Protein AF-A0A1C4R0E2-F1 (afdb_monomer)

Mean predicted aligned error: 18.04 Å

Solvent-accessible surface area (backbone atoms only — not comparable to full-atom values): 10377 Å² total; per-residue (Å²): 140,80,88,78,82,82,71,59,81,82,71,64,72,87,74,75,72,98,58,86,78,71,73,88,44,90,58,76,47,76,64,38,58,72,72,50,80,58,68,70,65,54,58,73,70,59,74,83,76,74,81,91,58,88,64,91,70,65,40,70,51,87,94,49,92,41,61,84,82,60,71,86,62,40,65,14,66,43,40,50,71,40,79,46,67,86,78,85,57,62,45,94,80,36,62,40,70,77,48,66,58,67,98,72,45,49,77,68,48,72,68,37,51,42,57,72,58,97,86,58,66,71,75,55,67,44,60,74,79,67,91,81,68,79,75,86,69,84,73,81,79,82,78,81,79,81,90,81,134

pLDDT: mean 75.13, std 15.99, range [37.34, 93.81]

Radius of gyration: 31.83 Å; Cα contacts (8 Å, |Δi|>4): 106; chains: 1; bounding box: 114×49×66 Å

Sequence (149 aa):
MDPSGTGDPLDEGYAPPDRPWVVEGLGTTANERHTGESLETRLTREVPEPDGSLGDGVGDLVDGDGEPWDDEVGVARAGRLTQQADGTVPATLTASDVGIDGAAASAEEAAMHVIPEPGDDDALLEPSPVPGTPGSDPATGGTTAPPSP

Secondary structure (DSSP, 8-state):
---S----TTTS-----SS-SSTTSTT-SHHHHHH---HHHHHTTPPPPP------SSS-STTS--SPP-TTS--EEP--EE----SSS-GGG--EE----GGG--TTGGG-EEPPPTTS-GGGGSPPPPTT-----------PPPP--

Foldseek 3Di:
DDPPDDDDPVVPDDDPDPDDPCCVPFPNDPVSVVVDDDPVVVVVPDDDDPPPDPPPPAQPDDVDPGHDDDLQDFQEFFADWDQDDPPPDPSVPDTDGPDHPAPPHDPVSRPHGDRDDVPDDCVRRDYDDNPPDDDPDPPDPDDDDDDDD

Structure (mmCIF, N/CA/C/O backbone):
data_AF-A0A1C4R0E2-F1
#
_entry.id   AF-A0A1C4R0E2-F1
#
loop_
_atom_site.group_PDB
_atom_site.id
_atom_site.type_symbol
_atom_site.label_atom_id
_atom_site.label_alt_id
_atom_site.label_comp_id
_atom_site.label_asym_id
_atom_site.label_entity_id
_atom_site.label_seq_id
_atom_site.pdbx_PDB_ins_code
_atom_site.Cartn_x
_atom_site.Cartn_y
_atom_site.Cartn_z
_atom_site.occupancy
_atom_site.B_iso_or_equiv
_atom_site.auth_seq_id
_atom_site.auth_comp_id
_atom_site.auth_asym_id
_atom_site.auth_atom_id
_atom_site.pdbx_PDB_model_num
ATOM 1 N N . MET A 1 1 ? -49.003 -36.579 -1.463 1.00 49.03 1 MET A N 1
ATOM 2 C CA . MET A 1 1 ? -48.615 -35.400 -0.668 1.00 49.03 1 MET A CA 1
ATOM 3 C C . MET A 1 1 ? -47.318 -35.780 0.009 1.00 49.03 1 MET A C 1
ATOM 5 O O . MET A 1 1 ? -47.353 -36.570 0.943 1.00 49.03 1 MET A O 1
ATOM 9 N N . ASP A 1 2 ? -46.205 -35.367 -0.584 1.00 45.22 2 ASP A N 1
ATOM 10 C CA . ASP A 1 2 ? -44.849 -35.656 -0.115 1.00 45.22 2 ASP A CA 1
ATOM 11 C C . ASP A 1 2 ? -44.399 -34.503 0.804 1.00 45.22 2 ASP A C 1
ATOM 13 O O . ASP A 1 2 ? -44.551 -33.350 0.396 1.00 45.22 2 ASP A O 1
ATOM 17 N N . PRO A 1 3 ? -43.936 -34.758 2.042 1.00 56.59 3 PRO A N 1
ATOM 18 C CA . PRO A 1 3 ? -43.464 -33.715 2.952 1.00 56.59 3 PRO A CA 1
ATOM 19 C C . PRO A 1 3 ? -42.030 -33.229 2.662 1.00 56.59 3 PRO A C 1
ATOM 21 O O . PRO A 1 3 ? -41.527 -32.392 3.412 1.00 56.59 3 PRO A O 1
ATOM 24 N N . SER A 1 4 ? -41.342 -33.738 1.630 1.00 60.62 4 SER A N 1
ATOM 25 C CA . SER A 1 4 ? -39.952 -33.365 1.338 1.00 60.62 4 SER A CA 1
ATOM 26 C C . SER A 1 4 ? -39.817 -31.987 0.662 1.00 60.62 4 SER A C 1
ATOM 28 O O . SER A 1 4 ? -39.728 -31.876 -0.558 1.00 60.62 4 SER A O 1
ATOM 30 N N . GLY A 1 5 ? -39.796 -30.944 1.496 1.00 55.25 5 GLY A N 1
ATOM 31 C CA . GLY A 1 5 ? -39.004 -29.711 1.360 1.00 55.25 5 GLY A CA 1
ATOM 32 C C . GLY A 1 5 ? -38.627 -29.241 -0.047 1.00 55.25 5 GLY A C 1
ATOM 33 O O . GLY A 1 5 ? -37.515 -29.477 -0.509 1.00 55.25 5 GLY A O 1
ATOM 34 N N . THR A 1 6 ? -39.523 -28.504 -0.700 1.00 52.25 6 THR A N 1
ATOM 35 C CA . THR A 1 6 ? -39.194 -27.665 -1.866 1.00 52.25 6 THR A CA 1
ATOM 36 C C . THR A 1 6 ? -39.806 -26.272 -1.679 1.00 52.25 6 THR A C 1
ATOM 38 O O . THR A 1 6 ? -40.630 -25.834 -2.477 1.00 52.25 6 THR A O 1
ATOM 41 N N . GLY A 1 7 ? -39.480 -25.620 -0.560 1.00 61.78 7 GLY A N 1
ATOM 42 C CA . GLY A 1 7 ? -39.677 -24.175 -0.405 1.00 61.78 7 GLY A CA 1
ATOM 43 C C . GLY A 1 7 ? -38.538 -23.423 -1.093 1.00 61.78 7 GLY A C 1
ATOM 44 O O . GLY A 1 7 ? -37.439 -23.968 -1.222 1.00 61.78 7 GLY A O 1
ATOM 45 N N . ASP A 1 8 ? -38.803 -22.211 -1.577 1.00 64.12 8 ASP A N 1
ATOM 46 C CA . ASP A 1 8 ? -37.746 -21.297 -2.017 1.00 64.12 8 ASP A CA 1
ATOM 47 C C . ASP A 1 8 ? -36.816 -21.043 -0.812 1.00 64.12 8 ASP A C 1
ATOM 49 O O . ASP A 1 8 ? -37.328 -20.757 0.267 1.00 64.12 8 ASP A O 1
ATOM 53 N N . PRO A 1 9 ? -35.476 -21.116 -0.923 1.00 61.12 9 PRO A N 1
ATOM 54 C CA . PRO A 1 9 ? -34.585 -20.721 0.175 1.00 61.12 9 PRO A CA 1
ATOM 55 C C . PRO A 1 9 ? -34.799 -19.268 0.650 1.00 61.12 9 PRO A C 1
ATOM 57 O O . PRO A 1 9 ? -34.313 -18.896 1.716 1.00 61.12 9 PRO A O 1
ATOM 60 N N . LEU A 1 10 ? -35.510 -18.436 -0.123 1.00 63.59 10 LEU A N 1
ATOM 61 C CA . LEU A 1 10 ? -35.966 -17.102 0.276 1.00 63.59 10 LEU A CA 1
ATOM 62 C C . LEU A 1 10 ? -37.247 -17.113 1.137 1.00 63.59 10 LEU A C 1
ATOM 64 O O . LEU A 1 10 ? -37.546 -16.099 1.771 1.00 63.59 10 LEU A O 1
ATOM 68 N N . ASP A 1 11 ? -37.986 -18.227 1.181 1.00 66.25 11 ASP A N 1
ATOM 69 C CA . ASP A 1 11 ? -39.147 -18.428 2.062 1.00 66.25 11 ASP A CA 1
ATOM 70 C C . ASP A 1 11 ? -38.719 -18.756 3.508 1.00 66.25 11 ASP A C 1
ATOM 72 O O . ASP A 1 11 ? -39.482 -18.521 4.452 1.00 66.25 11 ASP A O 1
ATOM 76 N N . GLU A 1 12 ? -37.489 -19.246 3.722 1.00 72.19 12 GLU A N 1
ATOM 77 C CA . GLU A 1 12 ? -36.895 -19.377 5.056 1.00 72.19 12 GLU A CA 1
ATOM 78 C C . GLU A 1 12 ? -36.465 -18.000 5.593 1.00 72.19 12 GLU A C 1
ATOM 80 O O . GLU A 1 12 ? -35.328 -17.545 5.459 1.00 72.19 12 GLU A O 1
ATOM 85 N N . GLY A 1 13 ? -37.399 -17.314 6.252 1.00 74.44 13 GLY A N 1
ATOM 86 C CA . GLY A 1 13 ? -37.093 -16.096 6.995 1.00 74.44 13 GLY A CA 1
ATOM 87 C C . GLY A 1 13 ? -36.084 -16.361 8.119 1.00 74.44 13 GLY A C 1
ATOM 88 O O . GLY A 1 13 ? -36.298 -17.220 8.975 1.00 74.44 13 GLY A O 1
ATOM 89 N N . TYR A 1 14 ? -34.999 -15.584 8.161 1.00 78.25 14 TYR A N 1
ATOM 90 C CA . TYR A 1 14 ? -34.094 -15.574 9.309 1.00 78.25 14 TYR A CA 1
ATOM 91 C C . TYR A 1 14 ? -34.841 -15.049 10.541 1.00 78.25 14 TYR A C 1
ATOM 93 O O . TYR A 1 14 ? -35.216 -13.877 10.593 1.00 78.25 14 TYR A O 1
ATOM 101 N N . ALA A 1 15 ? -35.051 -15.911 11.535 1.00 81.31 15 ALA A N 1
ATOM 102 C CA . ALA A 1 15 ? -35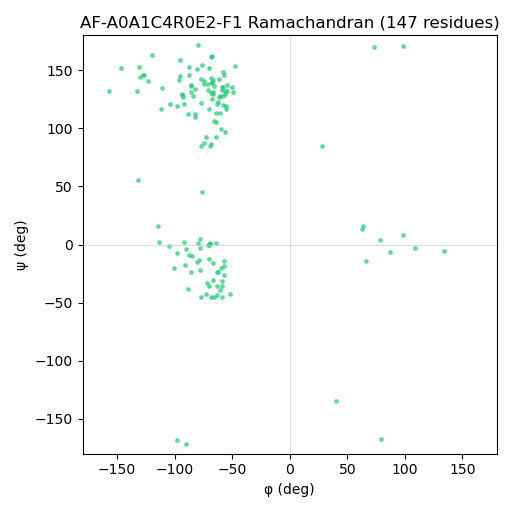.538 -15.518 12.849 1.00 81.31 15 ALA A CA 1
ATOM 103 C C . ALA A 1 15 ? -34.331 -15.156 13.729 1.00 81.31 15 ALA A C 1
ATOM 105 O O . ALA A 1 15 ? -33.537 -16.043 14.061 1.00 81.31 15 ALA A O 1
ATOM 106 N N . PRO A 1 16 ? -34.155 -13.877 14.111 1.00 80.25 16 PRO A N 1
ATOM 107 C CA . PRO A 1 16 ? -33.129 -13.513 15.068 1.00 80.25 16 PRO A CA 1
ATOM 108 C C . PRO A 1 16 ? -33.341 -14.278 16.381 1.00 80.25 16 PRO A C 1
ATOM 110 O O . PRO A 1 16 ? -34.478 -14.567 16.752 1.00 80.25 16 PRO A O 1
ATOM 113 N N . PRO A 1 17 ? -32.265 -14.592 17.106 1.00 81.44 17 PRO A N 1
ATOM 114 C CA . PRO A 1 17 ? -32.367 -15.280 18.383 1.00 81.44 17 PRO A CA 1
ATOM 115 C C . PRO A 1 17 ? -33.228 -14.481 19.374 1.00 81.44 17 PRO A C 1
ATOM 117 O O . PRO A 1 17 ? -33.009 -13.287 19.564 1.00 81.44 17 PRO A O 1
ATOM 120 N N . ASP A 1 18 ? -34.134 -15.167 20.083 1.00 86.44 18 ASP A N 1
ATOM 121 C CA . ASP A 1 18 ? -35.030 -14.592 21.114 1.00 86.44 18 ASP A CA 1
ATOM 122 C C . ASP A 1 18 ? -34.294 -14.016 22.340 1.00 86.44 18 ASP A C 1
ATOM 124 O O . ASP A 1 18 ? -34.903 -13.549 23.304 1.00 86.44 18 ASP A O 1
ATOM 128 N N . ARG A 1 19 ? -32.962 -14.069 22.332 1.00 81.81 19 ARG A N 1
ATOM 129 C CA . ARG A 1 19 ? -32.095 -13.530 23.370 1.00 81.81 19 ARG A CA 1
ATOM 130 C C . ARG A 1 19 ? -31.005 -12.672 22.742 1.00 81.81 19 ARG A C 1
ATOM 132 O O . ARG A 1 19 ? -30.493 -13.025 21.678 1.00 81.81 19 ARG A O 1
ATOM 139 N N . PRO A 1 20 ? -30.607 -11.582 23.406 1.00 76.19 20 PRO A N 1
ATOM 140 C CA . PRO A 1 20 ? -29.543 -10.735 22.905 1.00 76.19 20 PRO A CA 1
ATOM 141 C C . PRO A 1 20 ? -28.196 -11.473 22.915 1.00 76.19 20 PRO A C 1
ATOM 143 O O . PRO A 1 20 ? -27.888 -12.232 23.834 1.00 76.19 20 PRO A O 1
ATOM 146 N N . TRP A 1 21 ? -27.393 -11.245 21.878 1.00 71.00 21 TRP A N 1
ATOM 147 C CA . TRP A 1 21 ? -26.050 -11.810 21.741 1.00 71.00 21 TRP A CA 1
ATOM 148 C C . TRP A 1 21 ? -25.009 -10.809 22.236 1.00 71.00 21 TRP A C 1
ATOM 150 O O . TRP A 1 21 ? -25.141 -9.610 22.005 1.00 71.00 21 TRP A O 1
ATOM 160 N N . VAL A 1 22 ? -23.972 -11.306 22.915 1.00 73.19 22 VAL A N 1
ATOM 161 C CA . VAL A 1 22 ? -22.797 -10.521 23.352 1.00 73.19 22 VAL A CA 1
ATOM 162 C C . VAL A 1 22 ? -23.119 -9.387 24.347 1.00 73.19 22 VAL A C 1
ATOM 164 O O . VAL A 1 22 ? -22.261 -8.571 24.660 1.00 73.19 22 VAL A O 1
ATOM 167 N N . VAL A 1 23 ? -24.320 -9.355 24.938 1.00 77.31 23 VAL A N 1
ATOM 168 C CA . VAL A 1 23 ? -24.665 -8.358 25.977 1.00 77.31 23 VAL A CA 1
ATOM 169 C C . VAL A 1 23 ? -23.813 -8.458 27.237 1.00 77.31 23 VAL A C 1
ATOM 171 O O . VAL A 1 23 ? -23.665 -7.468 27.941 1.00 77.31 23 VAL A O 1
ATOM 174 N N . GLU A 1 24 ? -23.239 -9.628 27.508 1.00 77.00 24 GLU A N 1
ATOM 175 C CA . GLU A 1 24 ? -22.339 -9.850 28.646 1.00 77.00 24 GLU A CA 1
ATOM 176 C C . GLU A 1 24 ? -20.859 -9.619 28.286 1.00 77.00 24 GLU A C 1
ATOM 178 O O . GLU A 1 24 ? -19.976 -9.818 29.116 1.00 77.00 24 GLU A O 1
ATOM 183 N N . GLY A 1 25 ? -20.568 -9.207 27.047 1.00 80.00 25 GLY A N 1
ATOM 184 C CA . GLY A 1 25 ? -19.219 -8.852 26.617 1.00 80.00 25 GLY A CA 1
ATOM 185 C C . GLY A 1 25 ? -18.781 -7.474 27.125 1.00 80.00 25 GLY A C 1
ATOM 186 O O . GLY A 1 25 ? -19.601 -6.582 27.352 1.00 80.00 25 GLY A O 1
ATOM 187 N N . LEU A 1 26 ? -17.466 -7.286 27.255 1.00 85.25 26 LEU A N 1
ATOM 188 C CA . LEU A 1 26 ? -16.869 -5.980 27.540 1.00 85.25 26 LEU A CA 1
ATOM 189 C C . LEU A 1 26 ? -17.037 -5.029 26.345 1.00 85.25 26 LEU A C 1
ATOM 191 O O . LEU A 1 26 ? -16.931 -5.443 25.190 1.00 85.25 26 LEU A O 1
ATOM 195 N N . GLY A 1 27 ? -17.267 -3.746 26.625 1.00 86.31 27 GLY A N 1
ATOM 196 C CA . GLY A 1 27 ? -17.437 -2.695 25.618 1.00 86.31 27 GLY A CA 1
ATOM 197 C C . GLY A 1 27 ? -18.897 -2.343 25.321 1.00 86.31 27 GLY A C 1
ATOM 198 O O . GLY A 1 27 ? -19.164 -1.571 24.398 1.00 86.31 27 GLY A O 1
ATOM 199 N N . THR A 1 28 ? -19.845 -2.874 26.095 1.00 89.19 28 THR A N 1
ATOM 200 C CA . THR A 1 28 ? -21.281 -2.612 25.918 1.00 89.19 28 THR A CA 1
ATOM 201 C C . THR A 1 28 ? -21.726 -1.345 26.652 1.00 89.19 28 THR A C 1
ATOM 203 O O . THR A 1 28 ? -22.684 -0.689 26.233 1.00 89.19 28 THR A O 1
ATOM 206 N N . THR A 1 29 ? -21.001 -0.923 27.696 1.00 89.75 29 THR A N 1
ATOM 207 C CA . THR A 1 29 ? -21.293 0.313 28.440 1.00 89.75 29 THR A CA 1
ATOM 208 C C . THR A 1 29 ? -20.473 1.515 27.950 1.00 89.75 29 THR A C 1
ATOM 210 O O . THR A 1 29 ? -19.422 1.391 27.319 1.00 89.75 29 THR A O 1
ATOM 213 N N . ALA A 1 30 ? -20.947 2.738 28.228 1.00 92.56 30 ALA A N 1
ATOM 214 C CA . ALA A 1 30 ? -20.217 3.962 27.868 1.00 92.56 30 ALA A CA 1
ATOM 215 C C . ALA A 1 30 ? -18.860 4.076 28.588 1.00 92.56 30 ALA A C 1
ATOM 217 O O . ALA A 1 30 ? -17.892 4.546 27.994 1.00 92.56 30 ALA A O 1
ATOM 218 N N . ASN A 1 31 ? -18.787 3.619 29.842 1.00 92.81 31 ASN A N 1
ATOM 219 C CA . ASN A 1 31 ? -17.554 3.632 30.622 1.00 92.81 31 ASN A CA 1
ATOM 220 C C . ASN A 1 31 ? -16.525 2.642 30.060 1.00 92.81 31 ASN A C 1
ATOM 222 O O . ASN A 1 31 ? -15.378 3.017 29.855 1.00 92.81 31 ASN A O 1
ATOM 226 N N . GLU A 1 32 ? -16.939 1.417 29.729 1.00 91.50 32 GLU A N 1
ATOM 227 C CA . GLU A 1 32 ? -16.053 0.422 29.107 1.00 91.50 32 GLU A CA 1
ATOM 228 C C . GLU A 1 32 ? -15.506 0.886 27.761 1.00 91.50 32 GLU A C 1
ATOM 230 O O . GLU A 1 32 ? -14.336 0.672 27.482 1.00 91.50 32 GLU A O 1
ATOM 235 N N . ARG A 1 33 ? -16.309 1.566 26.932 1.00 88.94 33 ARG A N 1
ATOM 236 C CA . ARG A 1 33 ? -15.805 2.137 25.672 1.00 88.94 33 ARG A CA 1
ATOM 237 C C . ARG A 1 33 ? -14.796 3.263 25.889 1.00 88.94 33 ARG A C 1
ATOM 239 O O . ARG A 1 33 ? -13.928 3.457 25.047 1.00 88.94 33 ARG A O 1
ATOM 246 N N . HIS A 1 34 ? -14.920 4.010 26.986 1.00 93.50 34 HIS A N 1
ATOM 247 C CA . HIS A 1 34 ? -13.982 5.076 27.324 1.00 93.50 34 HIS A CA 1
ATOM 248 C C . HIS A 1 34 ? -12.673 4.533 27.908 1.00 93.50 34 HIS A C 1
ATOM 250 O O . HIS A 1 34 ? -11.600 4.977 27.513 1.00 93.50 34 HIS A O 1
ATOM 256 N N . THR A 1 35 ? -12.760 3.575 28.833 1.00 93.62 35 THR A N 1
ATOM 257 C CA . THR A 1 35 ? -11.591 2.917 29.434 1.00 93.62 35 THR A CA 1
ATOM 258 C C . THR A 1 35 ? -10.902 1.972 28.449 1.00 93.62 35 THR A C 1
ATOM 260 O O . THR A 1 35 ? -9.681 1.841 28.479 1.00 93.62 35 THR A O 1
ATOM 263 N N . GLY A 1 36 ? -11.672 1.346 27.561 1.00 90.88 36 GLY A N 1
ATOM 264 C CA . GLY A 1 36 ? -11.215 0.264 26.704 1.00 90.88 36 GLY A CA 1
ATOM 265 C C . GLY A 1 36 ? -11.011 -1.044 27.472 1.00 90.88 36 GLY A C 1
ATOM 266 O O . GLY A 1 36 ? -11.042 -1.103 28.701 1.00 90.88 36 GLY A O 1
ATOM 267 N N . GLU A 1 37 ? -10.796 -2.112 26.715 1.00 91.00 37 GLU A N 1
ATOM 268 C CA . GLU A 1 37 ? -10.367 -3.409 27.232 1.00 91.00 37 GLU A CA 1
ATOM 269 C C . GLU A 1 37 ? -8.839 -3.526 27.131 1.00 91.00 37 GLU A C 1
ATOM 271 O O . GLU A 1 37 ? -8.238 -3.029 26.174 1.00 91.00 37 GLU A O 1
ATOM 276 N N . SER A 1 38 ? -8.200 -4.199 28.094 1.00 92.12 38 SER A N 1
ATOM 277 C CA . SER A 1 38 ? -6.761 -4.469 28.024 1.00 92.12 38 SER A CA 1
ATOM 278 C C . SER A 1 38 ? -6.421 -5.491 26.934 1.00 92.12 38 SER A C 1
ATOM 280 O O . SER A 1 38 ? -7.215 -6.379 26.617 1.00 92.12 38 SER A O 1
ATOM 282 N N . LEU A 1 39 ? -5.203 -5.399 26.393 1.00 91.62 39 LEU A N 1
ATOM 283 C CA . LEU A 1 39 ? -4.705 -6.350 25.398 1.00 91.62 39 LEU A CA 1
ATOM 284 C C . LEU A 1 39 ? -4.705 -7.794 25.935 1.00 91.62 39 LEU A C 1
ATOM 286 O O . LEU A 1 39 ? -5.224 -8.676 25.261 1.00 91.62 39 LEU A O 1
ATOM 290 N N . GLU A 1 40 ? -4.241 -8.020 27.170 1.00 93.69 40 GLU A N 1
ATOM 291 C CA . GLU A 1 40 ? -4.295 -9.328 27.850 1.00 93.69 40 GLU A CA 1
ATOM 292 C C . GLU A 1 40 ? -5.691 -9.970 27.851 1.00 93.69 40 GLU A C 1
ATOM 294 O O . GLU A 1 40 ? -5.841 -11.173 27.626 1.00 93.69 40 GLU A O 1
ATOM 299 N N . THR A 1 41 ? -6.735 -9.176 28.109 1.00 90.94 41 THR A N 1
ATOM 300 C CA . THR A 1 41 ? -8.108 -9.702 28.177 1.00 90.94 41 THR A CA 1
ATOM 301 C C . THR A 1 41 ? -8.602 -10.113 26.789 1.00 90.94 41 THR A C 1
ATOM 303 O O . THR A 1 41 ? -9.269 -11.141 26.646 1.00 90.94 41 THR A O 1
ATOM 306 N N . ARG A 1 42 ? -8.201 -9.373 25.745 1.00 91.50 42 ARG A N 1
ATOM 307 C CA . ARG A 1 42 ? -8.475 -9.734 24.346 1.00 91.50 42 ARG A CA 1
ATOM 308 C C . ARG A 1 42 ? -7.747 -11.018 23.947 1.00 91.50 42 ARG A C 1
ATOM 310 O O . ARG A 1 42 ? -8.390 -11.906 23.397 1.00 91.50 42 ARG A O 1
ATOM 317 N N . LEU A 1 43 ? -6.465 -11.140 24.299 1.00 93.38 43 LEU A N 1
ATOM 318 C CA . LEU A 1 43 ? -5.633 -12.330 24.058 1.00 93.38 43 LEU A CA 1
ATOM 319 C C . LEU A 1 43 ? -6.213 -13.591 24.712 1.00 93.38 43 LEU A C 1
ATOM 321 O O . LEU A 1 43 ? -6.174 -14.666 24.134 1.00 93.38 43 LEU A O 1
ATOM 325 N N . THR A 1 44 ? -6.825 -13.468 25.892 1.00 92.69 44 THR A N 1
ATOM 326 C CA . THR A 1 44 ? -7.432 -14.619 26.591 1.00 92.69 44 THR A CA 1
ATOM 327 C C . THR A 1 44 ? -8.595 -15.249 25.806 1.00 92.69 44 THR A C 1
ATOM 329 O O . THR A 1 44 ? -8.935 -16.410 26.024 1.00 92.69 44 THR A O 1
ATOM 332 N N . ARG A 1 45 ? -9.234 -14.485 24.910 1.00 89.81 45 ARG A N 1
ATOM 333 C CA . ARG A 1 45 ? -10.343 -14.948 24.058 1.00 89.81 45 ARG A CA 1
ATOM 334 C C . ARG A 1 45 ? -9.901 -15.336 22.649 1.00 89.81 45 ARG A C 1
ATOM 336 O O . ARG A 1 45 ? -10.732 -15.825 21.888 1.00 89.81 45 ARG A O 1
ATOM 343 N N . GLU A 1 46 ? -8.645 -15.085 22.295 1.00 92.19 46 GLU A N 1
ATOM 344 C CA . GLU A 1 46 ? -8.099 -15.456 20.997 1.00 92.19 46 GLU A CA 1
ATOM 345 C C . GLU A 1 46 ? -8.044 -16.981 20.881 1.00 92.19 46 GLU A C 1
ATOM 347 O O . GLU A 1 46 ? -7.595 -17.683 21.788 1.00 92.19 46 GLU A O 1
ATOM 352 N N . VAL A 1 47 ? -8.543 -17.495 19.760 1.00 93.81 47 VAL A N 1
ATOM 353 C CA . VAL A 1 47 ? -8.385 -18.896 19.378 1.00 93.81 47 VAL A CA 1
ATOM 354 C C . VAL A 1 47 ? -7.315 -18.909 18.294 1.00 93.81 47 VAL A C 1
ATOM 356 O O . VAL A 1 47 ? -7.520 -18.235 17.286 1.00 93.81 47 VAL A O 1
ATOM 359 N N . PRO A 1 48 ? -6.189 -19.623 18.483 1.00 88.06 48 PRO A N 1
ATOM 360 C CA . PRO A 1 48 ? -5.190 -19.757 17.436 1.00 88.06 48 PRO A CA 1
ATOM 361 C C . PRO A 1 48 ? -5.832 -20.326 16.176 1.00 88.06 48 PRO A C 1
ATOM 363 O O . PRO A 1 48 ? -6.557 -21.324 16.245 1.00 88.06 48 PRO A O 1
ATOM 366 N N . GLU A 1 49 ? -5.557 -19.695 15.041 1.00 84.12 49 GLU A N 1
ATOM 367 C CA . GLU A 1 49 ? -5.928 -20.273 13.759 1.00 84.12 49 GLU A CA 1
ATOM 368 C C . GLU A 1 49 ? -5.199 -21.616 13.588 1.00 84.12 49 GLU A C 1
ATOM 370 O O . GLU A 1 49 ? -4.047 -21.747 14.024 1.00 84.12 49 GLU A O 1
ATOM 375 N N . PRO A 1 50 ? -5.846 -22.634 12.991 1.00 82.12 50 PRO A N 1
ATOM 376 C CA . PRO A 1 50 ? -5.131 -23.833 12.586 1.00 82.12 50 PRO A CA 1
ATOM 377 C C . PRO A 1 50 ? -4.001 -23.440 11.629 1.00 82.12 50 PRO A C 1
ATOM 379 O O . PRO A 1 50 ? -4.137 -22.499 10.845 1.00 82.12 50 PRO A O 1
ATOM 382 N N . ASP A 1 51 ? -2.891 -24.166 11.695 1.00 74.94 51 ASP A N 1
ATOM 383 C CA . ASP A 1 51 ? -1.775 -24.063 10.765 1.00 74.94 51 ASP A CA 1
ATOM 384 C C . ASP A 1 51 ? -2.289 -24.288 9.334 1.00 74.94 51 ASP A C 1
ATOM 386 O O . ASP A 1 51 ? -2.528 -25.405 8.884 1.00 74.94 51 ASP A O 1
ATOM 390 N N . GLY A 1 52 ? -2.556 -23.183 8.631 1.00 68.00 52 GLY A N 1
ATOM 391 C CA . GLY A 1 52 ? -3.306 -23.159 7.372 1.00 68.00 52 GLY A CA 1
ATOM 392 C C . GLY A 1 52 ? -2.595 -23.797 6.177 1.00 68.00 52 GLY A C 1
ATOM 393 O O . GLY A 1 52 ? -3.140 -23.800 5.076 1.00 68.00 52 GLY A O 1
ATOM 394 N N . SER A 1 53 ? -1.397 -24.339 6.370 1.00 65.38 53 SER A N 1
ATOM 395 C CA . SER A 1 53 ? -0.624 -25.022 5.347 1.00 65.38 53 SER A CA 1
ATOM 396 C C . SER A 1 53 ? 0.364 -25.969 6.021 1.00 65.38 53 SER A C 1
ATOM 398 O O . SER A 1 53 ? 1.094 -25.560 6.922 1.00 65.38 53 SER A O 1
ATOM 400 N N . LEU A 1 54 ? 0.434 -27.221 5.555 1.00 63.78 54 LEU A N 1
ATOM 401 C CA . LEU A 1 54 ? 1.692 -27.960 5.629 1.00 63.78 54 LEU A CA 1
ATOM 402 C C . LEU A 1 54 ? 2.617 -27.235 4.652 1.00 63.78 54 LEU A C 1
ATOM 404 O O . LEU A 1 54 ? 2.618 -27.568 3.467 1.00 63.78 54 LEU A O 1
ATOM 408 N N . GLY A 1 55 ? 3.301 -26.193 5.132 1.00 65.75 55 GLY A N 1
ATOM 409 C CA . GLY A 1 55 ? 4.352 -25.528 4.372 1.00 65.75 55 GLY A CA 1
ATOM 410 C C . GLY A 1 55 ? 5.292 -26.573 3.776 1.00 65.75 55 GLY A C 1
ATOM 411 O O . GLY A 1 55 ? 5.421 -27.693 4.289 1.00 65.75 55 GLY A O 1
ATOM 412 N N . ASP A 1 56 ? 5.944 -26.240 2.672 1.00 74.62 56 ASP A N 1
ATOM 413 C CA . ASP A 1 56 ? 6.997 -27.099 2.127 1.00 74.62 56 ASP A CA 1
ATOM 414 C C . ASP A 1 56 ? 8.262 -27.097 3.015 1.00 74.62 56 ASP A C 1
ATOM 416 O O . ASP A 1 56 ? 9.219 -27.828 2.742 1.00 74.62 56 ASP A O 1
ATOM 420 N N . GLY A 1 57 ? 8.233 -26.342 4.122 1.00 75.75 57 GLY A N 1
ATOM 421 C CA . GLY A 1 57 ? 9.307 -26.197 5.093 1.00 75.75 57 GLY A CA 1
ATOM 422 C C . GLY A 1 57 ? 10.403 -25.245 4.624 1.00 75.75 57 GLY A C 1
ATOM 423 O O . GLY A 1 57 ? 11.419 -25.113 5.312 1.00 75.75 57 GLY A O 1
ATOM 424 N N . VAL A 1 58 ? 10.230 -24.619 3.460 1.00 80.75 58 VAL A N 1
ATOM 425 C CA . VAL A 1 58 ? 11.073 -23.541 2.956 1.00 80.75 58 VAL A CA 1
ATOM 426 C C . VAL A 1 58 ? 10.518 -22.224 3.511 1.00 80.75 58 VAL A C 1
ATOM 428 O O . VAL A 1 58 ? 9.348 -22.136 3.842 1.00 80.75 58 VAL A O 1
ATOM 431 N N . GLY A 1 59 ? 11.380 -21.247 3.805 1.00 79.00 59 GLY A N 1
ATOM 432 C CA . GLY A 1 59 ? 10.968 -19.941 4.348 1.00 79.00 59 GLY A CA 1
ATOM 433 C C . GLY A 1 59 ? 10.358 -19.907 5.761 1.00 79.00 59 GLY A C 1
ATOM 434 O O . GLY A 1 59 ? 10.332 -18.842 6.373 1.00 79.00 59 GLY A O 1
ATOM 435 N N . ASP A 1 60 ? 9.967 -21.048 6.331 1.00 78.94 60 ASP A N 1
ATOM 436 C CA . ASP A 1 60 ? 9.253 -21.164 7.614 1.00 78.94 60 ASP A CA 1
ATOM 437 C C . ASP A 1 60 ? 10.137 -20.998 8.872 1.00 78.94 60 ASP A C 1
ATOM 439 O O . ASP A 1 60 ? 9.657 -21.054 10.011 1.00 78.94 60 ASP A O 1
ATOM 443 N N . LEU A 1 61 ? 11.454 -20.833 8.709 1.00 83.75 61 LEU A N 1
ATOM 444 C CA . LEU A 1 61 ? 12.377 -20.709 9.836 1.00 83.75 61 LEU A CA 1
ATOM 445 C C . LEU A 1 61 ? 12.303 -19.303 10.450 1.00 83.75 61 LEU A C 1
ATOM 447 O O . LEU A 1 61 ? 12.613 -18.311 9.796 1.00 83.75 61 LEU A O 1
ATOM 451 N N . VAL A 1 62 ? 11.975 -19.227 11.744 1.00 84.25 62 VAL A N 1
ATOM 452 C CA . VAL A 1 62 ? 12.084 -17.984 12.527 1.00 84.25 62 VAL A CA 1
ATOM 453 C C . VAL A 1 62 ? 13.530 -17.484 12.480 1.00 84.25 62 VAL A C 1
ATOM 455 O O . VAL A 1 62 ? 14.452 -18.245 12.769 1.00 84.25 62 VAL A O 1
ATOM 458 N N . ASP A 1 63 ? 13.708 -16.214 12.115 1.00 85.88 63 ASP A N 1
ATOM 459 C CA . ASP A 1 63 ? 15.006 -15.573 11.845 1.00 85.88 63 ASP A CA 1
ATOM 460 C C . ASP A 1 63 ? 15.791 -16.167 10.652 1.00 85.88 63 ASP A C 1
ATOM 462 O O . ASP A 1 63 ? 16.990 -15.919 10.516 1.00 85.88 63 ASP A O 1
ATOM 466 N N . GLY A 1 64 ? 15.141 -16.954 9.787 1.00 82.88 64 GLY A N 1
ATOM 467 C CA . GLY A 1 64 ? 15.702 -17.418 8.518 1.00 82.88 64 GLY A CA 1
ATOM 468 C C . GLY A 1 64 ? 15.629 -16.365 7.409 1.00 82.88 64 GLY A C 1
ATOM 469 O O . GLY A 1 64 ? 14.972 -15.334 7.547 1.00 82.88 64 GLY A O 1
ATOM 470 N N . ASP A 1 65 ? 16.273 -16.655 6.277 1.00 82.56 65 ASP A N 1
ATOM 471 C CA . ASP A 1 65 ? 16.336 -15.753 5.113 1.00 82.56 65 ASP A CA 1
ATOM 472 C C . ASP A 1 65 ? 14.993 -15.614 4.353 1.00 82.56 65 ASP A C 1
ATOM 474 O O . ASP A 1 65 ? 14.903 -14.851 3.393 1.00 82.56 65 ASP A O 1
ATOM 478 N N . GLY A 1 66 ? 13.938 -16.309 4.795 1.00 84.44 66 GLY A N 1
ATOM 479 C CA . GLY A 1 66 ? 12.627 -16.341 4.144 1.00 84.44 66 GLY A CA 1
ATOM 480 C C . GLY A 1 66 ? 12.573 -17.287 2.942 1.00 84.44 66 GLY A C 1
ATOM 481 O O . GLY A 1 66 ? 13.443 -18.142 2.759 1.00 84.44 66 GLY A O 1
ATOM 482 N N . GLU A 1 67 ? 11.503 -17.174 2.159 1.00 83.75 67 GLU A N 1
ATOM 483 C CA . GLU A 1 67 ? 11.343 -17.933 0.916 1.00 83.75 67 GLU A CA 1
ATOM 484 C C . GLU A 1 67 ? 12.399 -17.511 -0.119 1.00 83.75 67 GLU A C 1
ATOM 486 O O . GLU A 1 67 ? 12.628 -16.307 -0.290 1.00 83.75 67 GLU A O 1
ATOM 491 N N . PRO A 1 68 ? 13.031 -18.461 -0.835 1.00 82.81 68 PRO A N 1
ATOM 492 C CA . PRO A 1 68 ? 13.878 -18.158 -1.976 1.00 82.81 68 PRO A CA 1
ATOM 493 C C . PRO A 1 68 ? 13.118 -17.312 -2.994 1.00 82.81 68 PRO A C 1
ATOM 495 O O . PRO A 1 68 ? 11.998 -17.644 -3.376 1.00 82.81 68 PRO A O 1
ATOM 498 N N . TRP A 1 69 ? 13.744 -16.234 -3.456 1.00 79.25 69 TRP A N 1
ATOM 499 C CA . TRP A 1 69 ? 13.213 -15.467 -4.577 1.00 79.25 69 TRP A CA 1
ATOM 500 C C . TRP A 1 69 ? 13.375 -16.268 -5.868 1.00 79.25 69 TRP A C 1
ATOM 502 O O . TRP A 1 69 ? 14.446 -16.824 -6.129 1.00 79.25 69 T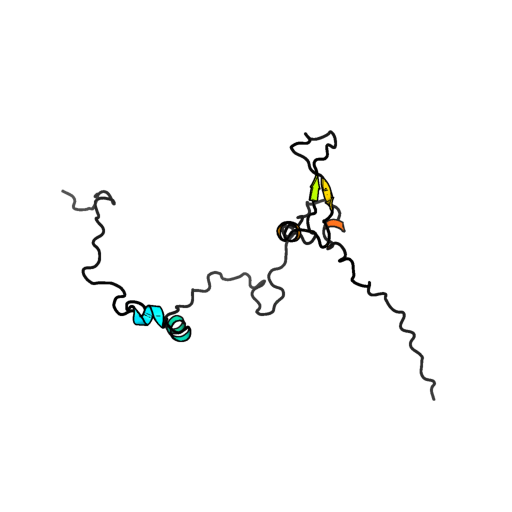RP A O 1
ATOM 512 N N . ASP A 1 70 ? 12.311 -16.328 -6.659 1.00 81.56 70 ASP A N 1
ATOM 513 C CA . ASP A 1 70 ? 12.354 -16.784 -8.041 1.00 81.56 70 ASP A CA 1
ATOM 514 C C . ASP A 1 70 ? 12.615 -15.599 -8.988 1.00 81.56 70 ASP A C 1
ATOM 516 O O . ASP A 1 70 ? 12.964 -14.491 -8.570 1.00 81.56 70 ASP A O 1
ATOM 520 N N . ASP A 1 71 ? 12.498 -15.850 -10.286 1.00 81.44 71 ASP A N 1
ATOM 521 C CA . ASP A 1 71 ? 12.672 -14.859 -11.340 1.00 81.44 71 ASP A CA 1
ATOM 522 C C . ASP A 1 71 ? 11.462 -13.928 -11.514 1.00 81.44 71 ASP A C 1
ATOM 524 O O . ASP A 1 71 ? 11.498 -13.070 -12.390 1.00 81.44 71 ASP A O 1
ATOM 528 N N . GLU A 1 72 ? 10.425 -14.020 -10.671 1.00 84.25 72 GLU A N 1
ATOM 529 C CA . GLU A 1 72 ? 9.270 -13.112 -10.687 1.00 84.25 72 GLU A CA 1
ATOM 530 C C . GLU A 1 72 ? 9.468 -11.882 -9.777 1.00 84.25 72 GLU A C 1
ATOM 532 O O . GLU A 1 72 ? 8.636 -10.968 -9.760 1.00 84.25 72 GLU A O 1
ATOM 537 N N . VAL A 1 73 ? 10.583 -11.812 -9.037 1.00 85.94 73 VAL A N 1
ATOM 538 C CA . VAL A 1 73 ? 10.927 -10.685 -8.157 1.00 85.94 73 VAL A CA 1
ATOM 539 C C . VAL A 1 73 ? 12.139 -9.920 -8.692 1.00 85.94 73 VAL A C 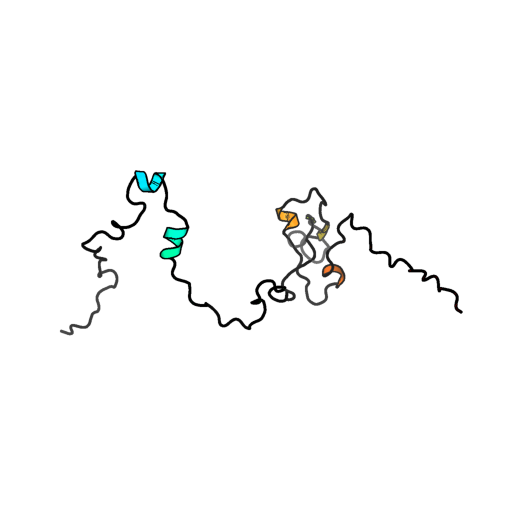1
ATOM 541 O O . VAL A 1 73 ? 13.259 -10.420 -8.748 1.00 85.94 73 VAL A O 1
ATOM 544 N N . GLY A 1 74 ? 11.927 -8.649 -9.037 1.00 85.38 74 GLY A N 1
ATOM 545 C CA . GLY A 1 74 ? 12.984 -7.747 -9.495 1.00 85.38 74 GLY A CA 1
ATOM 546 C C . GLY A 1 74 ? 13.791 -7.116 -8.357 1.00 85.38 74 GLY A C 1
ATOM 547 O O . GLY A 1 74 ? 13.213 -6.570 -7.418 1.00 85.38 74 GLY A O 1
ATOM 548 N N . VAL A 1 75 ? 15.125 -7.105 -8.467 1.00 84.81 75 VAL A N 1
ATOM 549 C CA . VAL A 1 75 ? 16.025 -6.409 -7.516 1.00 84.81 75 VAL A CA 1
ATOM 550 C C . VAL A 1 75 ? 16.525 -5.055 -8.028 1.00 84.81 75 VAL A C 1
ATOM 552 O O . VAL A 1 75 ? 16.916 -4.191 -7.239 1.00 84.81 75 VAL A O 1
ATOM 555 N N . ALA A 1 76 ? 16.476 -4.827 -9.342 1.00 86.38 76 ALA A N 1
ATOM 556 C CA . ALA A 1 76 ? 16.763 -3.528 -9.933 1.00 86.38 76 ALA A CA 1
ATOM 557 C C . ALA A 1 76 ? 15.512 -2.645 -9.900 1.00 86.38 76 ALA A C 1
ATOM 559 O O . ALA A 1 76 ? 14.438 -3.034 -10.358 1.00 86.38 76 ALA A O 1
ATOM 560 N N . ARG A 1 77 ? 15.652 -1.430 -9.364 1.00 87.38 77 ARG A N 1
ATOM 561 C CA . ARG A 1 77 ? 14.577 -0.433 -9.382 1.00 87.38 77 ARG A CA 1
ATOM 562 C C . ARG A 1 77 ? 14.300 0.047 -10.802 1.00 87.38 77 ARG A C 1
ATOM 564 O O . ARG A 1 77 ? 15.238 0.328 -11.545 1.00 87.38 77 ARG A O 1
ATOM 571 N N . ALA A 1 78 ? 13.023 0.218 -11.123 1.00 86.94 78 ALA A N 1
ATOM 572 C CA . ALA A 1 78 ? 12.603 0.901 -12.337 1.00 86.94 78 ALA A CA 1
ATOM 573 C C . ALA A 1 78 ? 12.805 2.416 -12.185 1.00 86.94 78 ALA A C 1
ATOM 575 O O . ALA A 1 78 ? 12.561 2.983 -11.118 1.00 86.94 78 ALA A O 1
ATOM 576 N N . GLY A 1 79 ? 13.247 3.074 -13.249 1.00 86.38 79 GLY A N 1
ATOM 577 C CA . GLY A 1 79 ? 13.357 4.522 -13.325 1.00 86.38 79 GLY A CA 1
ATOM 578 C C . GLY A 1 79 ? 12.173 5.177 -14.031 1.00 86.38 79 GLY A C 1
ATOM 579 O O . GLY A 1 79 ? 11.120 4.584 -14.293 1.00 86.38 79 GLY A O 1
ATOM 580 N N . ARG A 1 80 ? 12.340 6.459 -14.352 1.00 86.81 80 ARG A N 1
ATOM 581 C CA . ARG A 1 80 ? 11.331 7.242 -15.062 1.00 86.81 80 ARG A CA 1
ATOM 582 C C . ARG A 1 80 ? 11.180 6.732 -16.492 1.00 86.81 80 ARG A C 1
ATOM 584 O O . ARG A 1 80 ? 12.121 6.772 -17.282 1.00 86.81 80 ARG A O 1
ATOM 591 N N . LEU A 1 81 ? 9.953 6.385 -16.868 1.00 87.31 81 LEU A N 1
ATOM 592 C CA . LEU A 1 81 ? 9.623 6.003 -18.237 1.00 87.31 81 LEU A CA 1
ATOM 593 C C . LEU A 1 81 ? 9.305 7.230 -19.095 1.00 87.31 81 LEU A C 1
ATOM 595 O O . LEU A 1 81 ? 8.492 8.082 -18.731 1.00 87.31 81 LEU A O 1
ATOM 599 N N . THR A 1 82 ? 9.921 7.306 -20.270 1.00 87.88 82 THR A N 1
ATOM 600 C CA . THR A 1 82 ? 9.627 8.334 -21.271 1.00 87.88 82 THR A CA 1
ATOM 601 C C . THR A 1 82 ? 9.229 7.685 -22.582 1.00 87.88 82 THR A C 1
ATOM 603 O O . THR A 1 82 ? 9.777 6.656 -22.977 1.00 87.88 82 THR A O 1
ATOM 606 N N . GLN A 1 83 ? 8.246 8.273 -23.262 1.00 90.50 83 GLN A N 1
ATOM 607 C CA . GLN A 1 83 ? 7.830 7.776 -24.563 1.00 90.50 83 GLN A CA 1
ATOM 608 C C . GLN A 1 83 ? 8.994 7.901 -25.549 1.00 90.50 83 GLN A C 1
ATOM 610 O O . GLN A 1 83 ? 9.470 9.002 -25.827 1.00 90.50 83 GLN A O 1
ATOM 615 N N . GLN A 1 84 ? 9.408 6.769 -26.107 1.00 79.44 84 GLN A N 1
ATOM 616 C CA . GLN A 1 84 ? 10.410 6.708 -27.158 1.00 79.44 84 GLN A CA 1
ATOM 617 C C . GLN A 1 84 ? 9.902 5.790 -28.265 1.00 79.44 84 GLN A C 1
ATOM 619 O O . GLN A 1 84 ? 9.412 4.694 -27.999 1.00 79.44 84 GLN A O 1
ATOM 624 N N . ALA A 1 85 ? 9.994 6.259 -29.508 1.00 74.69 85 ALA A N 1
ATOM 625 C CA . ALA A 1 85 ? 9.655 5.474 -30.684 1.00 74.69 85 ALA A CA 1
ATOM 626 C C . ALA A 1 85 ? 10.939 4.885 -31.271 1.00 74.69 85 ALA A C 1
ATOM 628 O O . ALA A 1 85 ? 11.821 5.633 -31.691 1.00 74.69 85 ALA A O 1
ATOM 629 N N . ASP A 1 86 ? 11.031 3.561 -31.325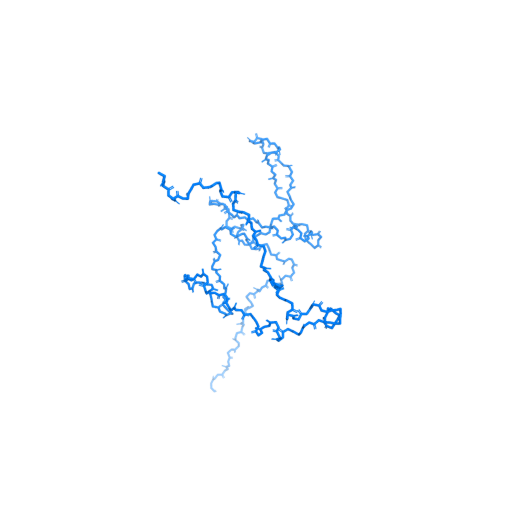 1.00 76.19 86 ASP A N 1
ATOM 630 C CA . ASP A 1 86 ? 12.079 2.856 -32.072 1.00 76.19 86 ASP A CA 1
ATOM 631 C C . ASP A 1 86 ? 11.701 2.671 -33.560 1.00 76.19 86 ASP A C 1
ATOM 633 O O . ASP A 1 86 ? 12.537 2.311 -34.385 1.00 76.19 86 ASP A O 1
ATOM 637 N N . GLY A 1 87 ? 10.441 2.964 -33.909 1.00 75.75 87 GLY A N 1
ATOM 638 C CA . GLY A 1 87 ? 9.871 2.813 -35.249 1.00 75.75 87 GLY A CA 1
ATOM 639 C C . GLY A 1 87 ? 9.298 1.422 -35.538 1.00 75.75 87 GLY A C 1
ATOM 640 O O . GLY A 1 87 ? 8.658 1.249 -36.576 1.00 75.75 87 GLY A O 1
ATOM 641 N N . THR A 1 88 ? 9.476 0.460 -34.631 1.00 85.44 88 THR A N 1
ATOM 642 C CA . THR A 1 88 ? 8.975 -0.918 -34.745 1.00 85.44 88 THR A CA 1
ATOM 643 C C . THR A 1 88 ? 7.562 -1.035 -34.182 1.00 85.44 88 THR A C 1
ATOM 645 O O . THR A 1 88 ? 6.715 -1.730 -34.745 1.00 85.44 88 THR A O 1
ATOM 648 N N . VAL A 1 89 ? 7.291 -0.321 -33.088 1.00 85.06 89 VAL A N 1
ATOM 649 C CA . VAL A 1 89 ? 6.014 -0.347 -32.365 1.00 85.06 89 VAL A CA 1
ATOM 650 C C . VAL A 1 89 ? 5.487 1.092 -32.205 1.00 85.06 89 VAL A C 1
ATOM 652 O O . VAL A 1 89 ? 6.281 2.031 -32.096 1.00 85.06 89 VAL A O 1
ATOM 655 N N . PRO A 1 90 ? 4.157 1.331 -32.238 1.00 85.19 90 PRO A N 1
ATOM 656 C CA . PRO A 1 90 ? 3.600 2.664 -32.022 1.00 85.19 90 PRO A CA 1
ATOM 657 C C . PRO A 1 90 ? 4.065 3.278 -30.699 1.00 85.19 90 PRO A C 1
ATOM 659 O O . PRO A 1 90 ? 3.996 2.627 -29.663 1.00 85.19 90 PRO A O 1
ATOM 662 N N . ALA A 1 91 ? 4.426 4.565 -30.714 1.00 84.75 91 ALA A N 1
ATOM 663 C CA . ALA A 1 91 ? 4.957 5.268 -29.541 1.00 84.75 91 ALA A CA 1
ATOM 664 C C . ALA A 1 91 ? 4.024 5.231 -28.314 1.00 84.75 91 ALA A C 1
ATOM 666 O O . ALA A 1 91 ? 4.471 5.309 -27.178 1.00 84.75 91 ALA A O 1
ATOM 667 N N . THR A 1 92 ? 2.709 5.096 -28.509 1.00 86.44 92 THR A N 1
ATOM 668 C CA . THR A 1 92 ? 1.744 4.968 -27.403 1.00 86.44 92 THR A CA 1
ATOM 669 C C . THR A 1 92 ? 1.832 3.632 -26.667 1.00 86.44 92 THR A C 1
ATOM 671 O O . THR A 1 92 ? 1.196 3.483 -25.631 1.00 86.44 92 THR A O 1
ATOM 674 N N . LEU A 1 93 ? 2.550 2.658 -27.224 1.00 88.00 93 LEU A N 1
ATOM 675 C CA . LEU A 1 93 ? 2.723 1.310 -26.688 1.00 88.00 93 LEU A CA 1
ATOM 676 C C . LEU A 1 93 ? 4.175 1.036 -26.269 1.00 88.00 93 LEU A C 1
ATOM 678 O O . LEU A 1 93 ? 4.470 -0.073 -25.840 1.00 88.00 93 LEU A O 1
ATOM 682 N N . THR A 1 94 ? 5.074 2.017 -26.393 1.00 88.94 94 THR A N 1
ATOM 683 C CA . THR A 1 94 ? 6.485 1.888 -26.014 1.00 88.94 94 THR A CA 1
ATOM 684 C C . THR A 1 94 ? 6.916 3.006 -25.080 1.00 88.94 94 THR A C 1
ATOM 686 O O . THR A 1 94 ? 6.492 4.159 -25.194 1.00 88.94 94 THR A O 1
ATOM 689 N N . ALA A 1 95 ? 7.818 2.672 -24.167 1.00 87.50 95 ALA A N 1
ATOM 690 C CA . ALA A 1 95 ? 8.524 3.632 -23.341 1.00 87.50 95 ALA A CA 1
ATOM 691 C C . ALA A 1 95 ? 9.940 3.119 -23.066 1.00 87.50 95 ALA A C 1
ATOM 693 O O . ALA A 1 95 ? 10.171 1.914 -23.065 1.00 87.50 95 ALA A O 1
ATOM 694 N N . SER A 1 96 ? 10.875 4.039 -22.850 1.00 87.81 96 SER A N 1
ATOM 695 C CA . SER A 1 96 ? 12.226 3.736 -22.388 1.00 87.81 96 SER A CA 1
ATOM 696 C C . SER A 1 96 ? 12.385 4.246 -20.969 1.00 87.81 96 SER A C 1
ATOM 698 O O . SER A 1 96 ? 12.021 5.392 -20.681 1.00 87.81 96 SER A O 1
ATOM 700 N N . ASP A 1 97 ? 12.973 3.418 -20.117 1.00 88.81 97 ASP A N 1
ATOM 701 C CA . ASP A 1 97 ? 13.515 3.863 -18.841 1.00 88.81 97 ASP A CA 1
ATOM 702 C C . ASP A 1 97 ? 14.712 4.790 -19.102 1.00 88.81 97 ASP A C 1
ATOM 704 O O . ASP A 1 97 ? 15.579 4.483 -19.924 1.00 88.81 97 ASP A O 1
ATOM 708 N N . VAL A 1 98 ? 14.718 5.964 -18.471 1.00 89.06 98 VAL A N 1
ATOM 709 C CA . VAL A 1 98 ? 15.812 6.947 -18.553 1.00 89.06 98 VAL A CA 1
ATOM 710 C C . VAL A 1 98 ? 16.527 7.145 -17.213 1.00 89.06 98 VAL A C 1
ATOM 712 O O . VAL A 1 98 ? 17.260 8.123 -17.045 1.00 89.06 98 VAL A O 1
ATOM 715 N N . GLY A 1 99 ? 16.332 6.221 -16.273 1.00 87.19 99 GLY A N 1
ATOM 716 C CA . GLY A 1 99 ? 16.991 6.170 -14.976 1.00 87.19 99 GLY A CA 1
ATOM 717 C C . GLY A 1 99 ? 16.161 6.741 -13.827 1.00 87.19 99 GLY A C 1
ATOM 718 O O . GLY A 1 99 ? 15.104 7.346 -14.014 1.00 87.19 99 GLY A O 1
ATOM 719 N N . ILE A 1 100 ? 16.680 6.530 -12.619 1.00 86.19 100 ILE A N 1
ATOM 720 C CA . ILE A 1 100 ? 16.064 6.920 -11.346 1.00 86.19 100 ILE A CA 1
ATOM 721 C C . ILE A 1 100 ? 16.426 8.369 -11.023 1.00 86.19 100 ILE A C 1
ATOM 723 O O . ILE A 1 100 ? 17.603 8.742 -11.072 1.00 86.19 100 ILE A O 1
ATOM 727 N N . ASP A 1 101 ? 15.455 9.165 -10.575 1.00 78.50 101 ASP A N 1
ATOM 728 C CA . ASP A 1 101 ? 15.695 10.534 -10.098 1.00 78.50 101 ASP A CA 1
ATOM 729 C C . ASP A 1 101 ? 16.327 10.588 -8.684 1.00 78.50 101 ASP A C 1
ATOM 731 O O . ASP A 1 101 ? 15.944 11.385 -7.834 1.00 78.50 101 ASP A O 1
ATOM 735 N N . GLY A 1 102 ? 17.346 9.767 -8.406 1.00 74.62 102 GLY A N 1
ATOM 736 C CA . GLY A 1 102 ? 18.169 9.801 -7.185 1.00 74.62 102 GLY A CA 1
ATOM 737 C C . GLY A 1 102 ? 17.409 10.078 -5.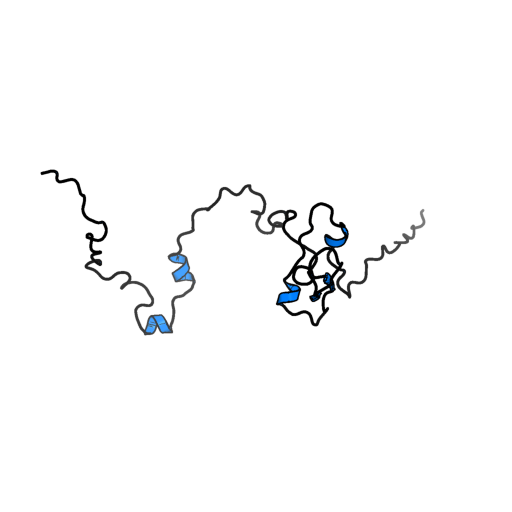872 1.00 74.62 102 GLY A C 1
ATOM 738 O O . GLY A 1 102 ? 16.352 9.515 -5.611 1.00 74.62 102 GLY A O 1
ATOM 739 N N . ALA A 1 103 ? 17.942 10.976 -5.031 1.00 68.75 103 ALA A N 1
ATOM 740 C CA . ALA A 1 103 ? 17.316 11.396 -3.764 1.00 68.75 103 ALA A CA 1
ATOM 741 C C . ALA A 1 103 ? 16.030 12.241 -3.931 1.00 68.75 103 ALA A C 1
ATOM 743 O O . ALA A 1 103 ? 15.465 12.691 -2.934 1.00 68.75 103 ALA A O 1
ATOM 744 N N . ALA A 1 104 ? 15.604 12.500 -5.170 1.00 75.88 104 ALA A N 1
ATOM 745 C CA . ALA A 1 104 ? 14.354 13.172 -5.507 1.00 75.88 104 ALA A CA 1
ATOM 746 C C . ALA A 1 104 ? 13.280 12.199 -6.029 1.00 75.88 104 ALA A C 1
ATOM 748 O O . ALA A 1 104 ? 12.161 12.646 -6.288 1.00 75.88 104 ALA A O 1
ATOM 749 N N . ALA A 1 105 ? 13.594 10.902 -6.147 1.00 79.81 105 ALA A N 1
ATOM 750 C CA . ALA A 1 105 ? 12.623 9.875 -6.489 1.00 79.81 105 ALA A CA 1
ATOM 751 C C . ALA A 1 105 ? 11.495 9.864 -5.453 1.00 79.81 105 ALA A C 1
ATOM 753 O O . ALA A 1 105 ? 11.731 9.949 -4.239 1.00 79.81 105 ALA A O 1
ATOM 754 N N . SER A 1 106 ? 10.254 9.772 -5.928 1.00 83.06 106 SER A N 1
ATOM 755 C CA . SER A 1 106 ? 9.117 9.633 -5.023 1.00 83.06 106 SER A CA 1
ATOM 756 C C . S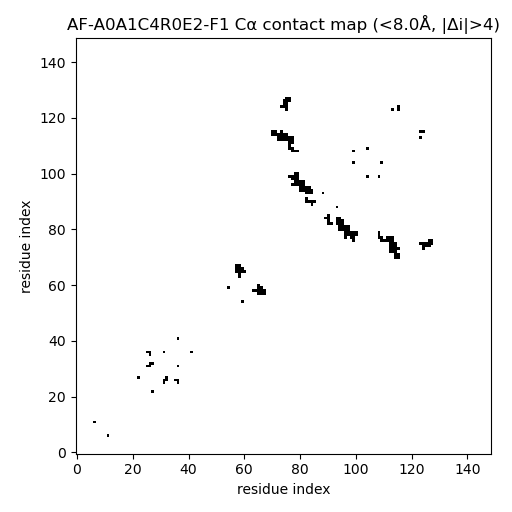ER A 1 106 ? 9.167 8.274 -4.314 1.00 83.06 106 SER A C 1
ATOM 758 O O . SER A 1 106 ? 9.835 7.339 -4.757 1.00 83.06 106 SER A O 1
ATOM 760 N N . ALA A 1 107 ? 8.431 8.136 -3.207 1.00 86.00 107 ALA A N 1
ATOM 761 C CA . ALA A 1 107 ? 8.309 6.843 -2.531 1.00 86.00 107 ALA A CA 1
ATOM 762 C C . ALA A 1 107 ? 7.721 5.757 -3.454 1.00 86.00 107 ALA A C 1
ATOM 764 O O . ALA A 1 107 ? 8.067 4.589 -3.325 1.00 86.00 107 ALA A O 1
ATOM 765 N N . GLU A 1 108 ? 6.856 6.150 -4.391 1.00 80.31 108 GLU A N 1
ATOM 766 C CA . GLU A 1 108 ? 6.218 5.252 -5.357 1.00 80.31 108 GLU A CA 1
ATOM 767 C C . GLU A 1 108 ? 7.218 4.791 -6.423 1.00 80.31 108 GLU A C 1
ATOM 769 O O . GLU A 1 108 ? 7.282 3.607 -6.735 1.00 80.31 108 GLU A O 1
ATOM 774 N N . GLU A 1 109 ? 8.052 5.702 -6.930 1.00 79.31 109 GLU A N 1
ATOM 775 C CA . GLU A 1 109 ? 9.131 5.373 -7.867 1.00 79.31 109 GLU A CA 1
ATOM 776 C C . GLU A 1 109 ? 10.159 4.441 -7.213 1.00 79.31 109 GLU A C 1
ATOM 778 O O . GLU A 1 109 ? 10.541 3.427 -7.786 1.00 79.31 109 GLU A O 1
ATOM 783 N N . ALA A 1 110 ? 10.533 4.713 -5.959 1.00 84.94 110 ALA A N 1
ATOM 784 C CA . ALA A 1 110 ? 11.477 3.884 -5.213 1.00 84.94 110 ALA A CA 1
ATOM 785 C C . ALA A 1 110 ? 10.958 2.467 -4.887 1.00 84.94 110 ALA A C 1
ATOM 787 O O . ALA A 1 110 ? 11.761 1.609 -4.502 1.00 84.94 110 ALA A O 1
ATOM 788 N N . ALA A 1 111 ? 9.647 2.231 -5.008 1.00 87.38 111 ALA A N 1
ATOM 789 C CA . ALA A 1 111 ? 9.009 0.943 -4.751 1.00 87.38 111 ALA A CA 1
ATOM 790 C C . ALA A 1 111 ? 8.918 0.042 -6.000 1.00 87.38 111 ALA A C 1
ATOM 792 O O . ALA A 1 111 ? 8.735 -1.166 -5.855 1.00 87.38 111 ALA A O 1
ATOM 793 N N . MET A 1 112 ? 9.058 0.592 -7.210 1.00 87.81 112 MET A N 1
ATOM 794 C CA . MET A 1 112 ? 8.918 -0.163 -8.462 1.00 87.81 112 MET A CA 1
ATOM 795 C C . MET A 1 112 ? 10.233 -0.838 -8.871 1.00 87.81 112 MET A C 1
ATOM 797 O O . MET A 1 112 ? 11.295 -0.220 -8.821 1.00 87.81 112 MET A O 1
ATOM 801 N N . HIS A 1 113 ? 10.156 -2.096 -9.314 1.00 88.75 113 HIS A N 1
ATOM 802 C CA . HIS A 1 113 ? 11.303 -2.909 -9.735 1.00 88.75 113 HIS A CA 1
ATOM 803 C C . HIS A 1 113 ? 11.039 -3.570 -11.093 1.00 88.75 113 HIS A C 1
ATOM 805 O O . HIS A 1 113 ? 9.885 -3.800 -11.458 1.00 88.75 113 HIS A O 1
ATOM 811 N N . VAL A 1 114 ? 12.107 -3.847 -11.840 1.00 88.50 114 VAL A N 1
ATOM 812 C CA . VAL A 1 114 ? 12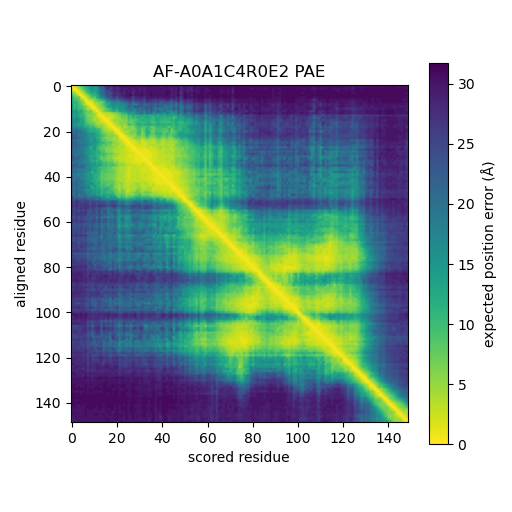.054 -4.534 -13.138 1.00 88.50 114 VAL A CA 1
ATOM 813 C C . VAL A 1 114 ? 12.260 -6.027 -12.924 1.00 88.50 114 VAL A C 1
ATOM 815 O O . VAL A 1 114 ? 13.228 -6.429 -12.281 1.00 88.50 114 VAL A O 1
ATOM 818 N N . ILE A 1 115 ? 11.353 -6.829 -13.477 1.00 89.56 115 ILE A N 1
ATOM 819 C CA . ILE A 1 115 ? 11.464 -8.287 -13.527 1.00 89.56 115 ILE A CA 1
ATOM 820 C C . ILE A 1 115 ? 12.151 -8.640 -14.855 1.00 89.56 115 ILE A C 1
ATOM 822 O O . ILE A 1 115 ? 11.636 -8.232 -15.898 1.00 89.56 115 ILE A O 1
ATOM 826 N N . PRO A 1 116 ? 13.308 -9.318 -14.840 1.00 85.44 116 PRO A N 1
ATOM 827 C CA . PRO A 1 116 ? 14.032 -9.659 -16.059 1.00 85.44 116 PRO A CA 1
ATOM 828 C C . PRO A 1 116 ? 13.302 -10.748 -16.850 1.00 85.44 116 PRO A C 1
ATOM 830 O O . PRO A 1 116 ? 12.823 -11.730 -16.286 1.00 85.44 116 PRO A O 1
ATOM 833 N N . GLU A 1 117 ? 13.243 -10.596 -18.170 1.00 85.69 117 GLU A N 1
ATOM 834 C CA . GLU A 1 117 ? 12.732 -11.623 -19.070 1.00 85.69 117 GLU A CA 1
ATOM 835 C C . GLU A 1 117 ? 13.852 -12.599 -19.479 1.00 85.69 117 GLU A C 1
ATOM 837 O O . GLU A 1 117 ? 15.037 -12.247 -19.528 1.00 85.69 117 GLU A O 1
ATOM 842 N N . PRO A 1 118 ? 13.515 -13.857 -19.813 1.00 81.56 118 PRO A N 1
ATOM 843 C CA . PRO A 1 118 ? 14.506 -14.829 -20.253 1.00 81.56 118 PRO A CA 1
ATOM 844 C C . PRO A 1 118 ? 15.217 -14.360 -21.533 1.00 81.56 118 PRO A C 1
ATOM 846 O O . PRO A 1 118 ? 14.631 -14.330 -22.616 1.00 81.56 118 PRO A O 1
ATOM 849 N N . GLY A 1 119 ? 16.515 -14.073 -21.411 1.00 78.94 119 GLY A N 1
ATOM 850 C CA . GLY A 1 119 ? 17.361 -13.569 -22.499 1.00 78.94 119 GLY A CA 1
ATOM 851 C C . GLY A 1 119 ? 17.772 -12.102 -22.358 1.00 78.94 119 GLY A C 1
ATOM 852 O O . GLY A 1 119 ? 18.552 -11.633 -23.191 1.00 78.94 119 GLY A O 1
ATOM 853 N N . ASP A 1 120 ? 17.290 -11.413 -21.324 1.00 78.94 120 ASP A N 1
ATOM 854 C CA . ASP A 1 120 ? 17.771 -10.090 -20.939 1.00 78.94 120 ASP A CA 1
ATOM 855 C C . ASP A 1 120 ? 19.2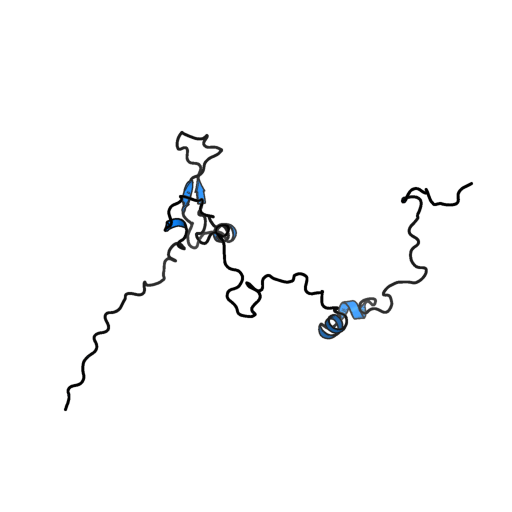05 -10.128 -20.383 1.00 78.94 120 ASP A C 1
ATOM 857 O O . ASP A 1 120 ? 19.733 -11.177 -20.013 1.00 78.94 120 ASP A O 1
ATOM 861 N N . ASP A 1 121 ? 19.861 -8.965 -20.368 1.00 72.62 121 ASP A N 1
ATOM 862 C CA . ASP A 1 121 ? 21.225 -8.812 -19.855 1.00 72.62 121 ASP A CA 1
ATOM 863 C C . ASP A 1 121 ? 21.254 -9.007 -18.329 1.00 72.62 121 ASP A C 1
ATOM 865 O O . ASP A 1 121 ? 20.504 -8.349 -17.600 1.00 72.62 121 ASP A O 1
ATOM 869 N N . ASP A 1 122 ? 22.167 -9.856 -17.843 1.00 69.06 122 ASP A N 1
ATOM 870 C CA . ASP A 1 122 ? 22.362 -10.127 -16.413 1.00 69.06 122 ASP A CA 1
ATOM 871 C C . ASP A 1 122 ? 22.672 -8.850 -15.605 1.00 69.06 122 ASP A C 1
ATOM 873 O O . ASP A 1 122 ? 22.478 -8.814 -14.392 1.00 69.06 122 ASP A O 1
ATOM 877 N N . ALA A 1 123 ? 23.102 -7.761 -16.252 1.00 67.12 123 ALA A N 1
ATOM 878 C CA . ALA A 1 123 ? 23.267 -6.458 -15.608 1.00 67.12 123 ALA A CA 1
ATOM 879 C C . ALA A 1 123 ? 21.969 -5.891 -14.990 1.00 67.12 123 ALA A C 1
ATOM 881 O O . ALA A 1 123 ? 22.046 -5.029 -14.115 1.00 67.12 123 ALA A O 1
ATOM 882 N N . LEU A 1 124 ? 20.788 -6.358 -15.415 1.00 65.69 124 LEU A N 1
ATOM 883 C CA . LEU A 1 124 ? 19.493 -5.987 -14.826 1.00 65.69 124 LEU A CA 1
ATOM 884 C C . LEU A 1 124 ? 19.186 -6.734 -13.514 1.00 65.69 124 LEU A C 1
ATOM 886 O O . LEU A 1 124 ? 18.281 -6.332 -12.785 1.00 65.69 124 LEU A O 1
ATOM 890 N N . LEU A 1 125 ? 19.942 -7.789 -13.193 1.00 63.06 125 LEU A N 1
ATOM 891 C CA . LEU A 1 125 ? 19.850 -8.541 -11.934 1.00 63.06 125 LEU A CA 1
ATOM 892 C C . LEU A 1 125 ? 20.721 -7.937 -10.823 1.00 63.06 125 LEU A C 1
ATOM 894 O O . LEU A 1 125 ? 20.636 -8.354 -9.671 1.00 63.06 125 LEU A O 1
ATOM 898 N N . GLU A 1 126 ? 21.578 -6.968 -11.141 1.00 62.62 126 GLU A N 1
ATOM 899 C CA . GLU A 1 126 ? 22.444 -6.321 -10.159 1.00 62.62 126 GLU A CA 1
ATOM 900 C C . GLU A 1 126 ? 21.755 -5.054 -9.621 1.00 62.62 126 GLU A C 1
ATOM 902 O O . GLU A 1 126 ? 21.312 -4.201 -10.401 1.00 62.62 126 GLU A O 1
ATOM 907 N N . PRO A 1 127 ? 21.665 -4.860 -8.290 1.00 58.62 127 PRO A N 1
ATOM 908 C CA . PRO A 1 127 ? 21.151 -3.611 -7.754 1.00 58.62 127 PRO A CA 1
ATOM 909 C C . PRO A 1 127 ? 22.069 -2.473 -8.207 1.00 58.62 127 PRO A C 1
ATOM 911 O O . PRO A 1 127 ? 23.281 -2.515 -7.984 1.00 58.62 127 PRO A O 1
ATOM 914 N N . SER A 1 128 ? 21.496 -1.433 -8.827 1.00 54.66 128 SER A N 1
ATOM 915 C CA . SER A 1 128 ? 22.263 -0.241 -9.206 1.00 54.66 128 SER A CA 1
ATOM 916 C C . SER A 1 128 ? 23.095 0.246 -8.015 1.00 54.66 128 SER A C 1
ATOM 918 O O . SER A 1 128 ? 22.549 0.378 -6.911 1.00 54.66 128 SER A O 1
ATOM 920 N N . PRO A 1 129 ? 24.401 0.521 -8.203 1.00 48.44 129 PRO A N 1
ATOM 921 C CA . PRO A 1 129 ? 25.273 0.893 -7.106 1.00 48.44 129 PRO A CA 1
ATOM 922 C C . PRO A 1 129 ? 24.707 2.136 -6.429 1.00 48.44 129 PRO A C 1
ATOM 924 O O . PRO A 1 129 ? 24.545 3.190 -7.047 1.00 48.44 129 PRO A O 1
ATOM 927 N N . VAL A 1 130 ? 24.404 2.009 -5.140 1.00 48.66 130 VAL A N 1
ATOM 928 C CA . VAL A 1 130 ? 24.043 3.148 -4.299 1.00 48.66 130 VAL A CA 1
ATOM 929 C C . VAL A 1 130 ? 25.172 4.188 -4.379 1.00 48.66 130 VAL A C 1
ATOM 931 O O . VAL A 1 130 ? 26.315 3.880 -4.019 1.00 48.66 130 VAL A O 1
ATOM 934 N N . PRO A 1 131 ? 24.912 5.419 -4.857 1.00 40.41 131 PRO A N 1
ATOM 935 C CA . PRO A 1 131 ? 25.946 6.440 -4.911 1.00 40.41 131 PRO A CA 1
ATOM 936 C C . PRO A 1 131 ? 26.352 6.804 -3.477 1.00 40.41 131 PRO A C 1
ATOM 938 O O . PRO A 1 131 ? 25.601 7.460 -2.760 1.00 40.41 131 PRO A O 1
ATOM 941 N N . GLY A 1 132 ? 27.537 6.357 -3.051 1.00 43.66 132 GLY A N 1
ATOM 942 C CA . GLY A 1 132 ? 28.093 6.661 -1.729 1.00 43.66 132 GLY A CA 1
ATOM 943 C C . GLY A 1 132 ? 28.687 5.484 -0.956 1.00 43.66 132 GLY A C 1
ATOM 944 O O . GLY A 1 132 ? 29.296 5.723 0.085 1.00 43.66 132 GLY A O 1
ATOM 945 N N . THR A 1 133 ? 28.582 4.245 -1.439 1.00 40.09 133 THR A N 1
ATOM 946 C CA . THR A 1 133 ? 29.321 3.127 -0.830 1.00 40.09 133 THR A CA 1
ATOM 947 C C . THR A 1 133 ? 30.748 3.131 -1.378 1.00 40.09 133 THR A C 1
ATOM 949 O O . THR A 1 133 ? 30.922 2.902 -2.577 1.00 40.09 133 THR A O 1
ATOM 952 N N . PRO A 1 134 ? 31.790 3.424 -0.576 1.00 41.25 134 PRO A N 1
ATOM 953 C CA . PRO A 1 134 ? 33.152 3.224 -1.041 1.00 41.25 134 PRO A CA 1
ATOM 954 C C . PRO A 1 134 ? 33.320 1.730 -1.319 1.00 41.25 134 PRO A C 1
ATOM 956 O O . PRO A 1 134 ? 33.073 0.901 -0.440 1.00 41.25 134 PRO A O 1
ATOM 959 N N . GLY A 1 135 ? 33.692 1.396 -2.555 1.00 38.06 135 GLY A N 1
ATOM 960 C CA . GLY A 1 135 ? 34.024 0.030 -2.932 1.00 38.06 135 GLY A CA 1
ATOM 961 C C . GLY A 1 135 ? 35.019 -0.551 -1.933 1.00 38.06 135 GLY A C 1
ATOM 962 O O . GLY A 1 135 ? 35.971 0.120 -1.528 1.00 38.06 135 GLY A O 1
ATOM 963 N N . SER A 1 136 ? 34.785 -1.788 -1.500 1.00 41.03 136 SER A N 1
ATOM 964 C CA . SER A 1 136 ? 35.829 -2.559 -0.838 1.00 41.03 136 SER A CA 1
ATOM 965 C C . SER A 1 136 ? 36.948 -2.798 -1.846 1.00 41.03 136 SER A C 1
ATOM 967 O O . SER A 1 136 ? 36.920 -3.759 -2.608 1.00 41.03 136 SER A O 1
ATOM 969 N N . ASP A 1 137 ? 37.936 -1.907 -1.851 1.00 38.72 137 ASP A N 1
ATOM 970 C CA . ASP A 1 137 ? 39.245 -2.207 -2.410 1.00 38.72 137 ASP A CA 1
ATOM 971 C C . ASP A 1 137 ? 39.783 -3.459 -1.696 1.00 38.72 137 ASP A C 1
ATOM 973 O O . ASP A 1 137 ? 39.814 -3.486 -0.457 1.00 38.72 137 ASP A O 1
ATOM 977 N N . PRO A 1 138 ? 40.255 -4.495 -2.414 1.00 42.53 138 PRO A N 1
ATOM 978 C CA . PRO A 1 138 ? 41.053 -5.541 -1.800 1.00 42.53 138 PRO A CA 1
ATOM 979 C C . PRO A 1 138 ? 42.407 -4.932 -1.423 1.00 42.53 138 PRO A C 1
ATOM 981 O O . PRO A 1 138 ? 43.381 -4.980 -2.178 1.00 42.53 138 PRO A O 1
ATOM 984 N N . ALA A 1 139 ? 42.462 -4.311 -0.243 1.00 38.78 139 ALA A N 1
ATOM 985 C CA . ALA A 1 139 ? 43.690 -3.808 0.336 1.00 38.78 139 ALA A CA 1
ATOM 986 C C . ALA A 1 139 ? 44.694 -4.963 0.420 1.00 38.78 139 ALA A C 1
ATOM 988 O O . ALA A 1 139 ? 44.494 -5.965 1.108 1.00 38.78 139 ALA A O 1
ATOM 989 N N . THR A 1 140 ? 45.786 -4.806 -0.322 1.00 44.31 140 THR A N 1
ATOM 990 C CA . THR A 1 140 ? 46.961 -5.666 -0.284 1.00 44.31 140 THR A CA 1
ATOM 991 C C . THR A 1 140 ? 47.524 -5.639 1.136 1.00 44.31 140 THR A C 1
ATOM 993 O O . THR A 1 140 ? 48.210 -4.699 1.536 1.00 44.31 140 THR A O 1
ATOM 996 N N . GLY A 1 141 ? 47.200 -6.666 1.921 1.00 37.34 141 GLY A N 1
ATOM 997 C CA . GLY A 1 141 ? 47.765 -6.891 3.243 1.00 37.34 141 GLY A CA 1
ATOM 998 C C . GLY A 1 141 ? 49.211 -7.354 3.114 1.00 37.34 141 GLY A C 1
ATOM 999 O O . GLY A 1 141 ? 49.481 -8.543 2.962 1.00 37.34 141 GLY A O 1
ATOM 1000 N N . GLY A 1 142 ? 50.152 -6.413 3.160 1.00 39.69 142 GLY A N 1
ATOM 1001 C CA . GLY A 1 142 ? 51.564 -6.717 3.358 1.00 39.69 142 GLY A CA 1
ATOM 1002 C C . GLY A 1 142 ? 51.768 -7.332 4.741 1.00 39.69 142 GLY A C 1
ATOM 1003 O O . GLY A 1 142 ? 51.724 -6.625 5.746 1.00 39.69 142 GLY A O 1
ATOM 1004 N N . THR A 1 143 ? 51.994 -8.646 4.800 1.00 41.16 143 THR A N 1
ATOM 1005 C CA . THR A 1 143 ? 52.428 -9.308 6.032 1.00 41.16 143 THR A CA 1
ATOM 1006 C C . THR A 1 143 ? 53.942 -9.139 6.165 1.00 41.16 143 THR A C 1
ATOM 1008 O O . THR A 1 143 ? 54.731 -9.694 5.400 1.00 41.16 143 THR A O 1
ATOM 1011 N N . THR A 1 144 ? 54.364 -8.328 7.130 1.00 42.81 144 THR A N 1
ATOM 1012 C CA . THR A 1 144 ? 55.754 -8.284 7.587 1.00 42.8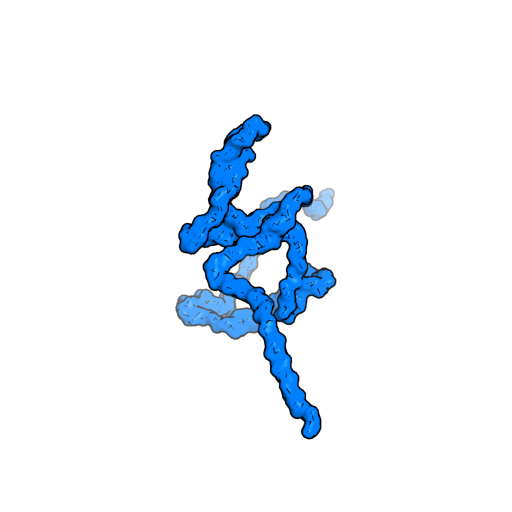1 144 THR A CA 1
ATOM 1013 C C . THR A 1 144 ? 56.044 -9.587 8.328 1.00 42.81 144 THR A C 1
ATOM 1015 O O . THR A 1 144 ? 55.422 -9.881 9.347 1.00 42.81 144 THR A O 1
ATOM 1018 N N . ALA A 1 145 ? 56.970 -10.386 7.799 1.00 48.94 145 ALA A N 1
ATOM 1019 C CA . ALA A 1 145 ? 57.477 -11.585 8.456 1.00 48.94 145 ALA A CA 1
ATOM 1020 C C . ALA A 1 145 ? 58.298 -11.214 9.710 1.00 48.94 145 ALA A C 1
ATOM 1022 O O . ALA A 1 145 ? 59.095 -10.273 9.648 1.00 48.94 145 ALA A O 1
ATOM 1023 N N . PRO A 1 146 ? 58.168 -11.941 10.835 1.00 57.84 146 PRO A N 1
ATOM 1024 C CA . PRO A 1 146 ? 59.081 -11.779 11.959 1.00 57.84 146 PRO A CA 1
ATOM 1025 C C . PRO A 1 146 ? 60.417 -12.484 11.654 1.00 57.84 146 PRO A C 1
ATOM 1027 O O . PRO A 1 146 ? 60.405 -13.571 11.067 1.00 57.84 146 PRO A O 1
ATOM 1030 N N . PRO A 1 147 ? 61.579 -11.933 12.047 1.00 52.66 147 PRO A N 1
ATOM 1031 C CA . PRO A 1 147 ? 62.829 -12.669 11.933 1.00 52.66 147 PRO A CA 1
ATOM 1032 C C . PRO A 1 147 ? 62.905 -13.751 13.022 1.00 52.66 147 PRO A C 1
ATOM 1034 O O . PRO A 1 147 ? 62.540 -13.522 14.173 1.00 52.66 147 PRO A O 1
ATOM 1037 N N . SER A 1 148 ? 63.387 -14.930 12.637 1.00 51.06 148 SER A N 1
ATOM 1038 C CA . SER A 1 148 ? 63.814 -16.027 13.522 1.00 51.06 148 SER A CA 1
ATOM 1039 C C . SER A 1 148 ? 65.299 -16.319 13.262 1.00 51.06 148 SER A C 1
ATOM 1041 O O . SER A 1 148 ? 65.755 -16.017 12.153 1.00 51.06 148 SER A O 1
ATOM 1043 N N . PRO A 1 149 ? 66.030 -17.025 14.144 1.00 55.94 149 PRO A N 1
ATOM 1044 C CA . PRO A 1 149 ? 65.796 -17.325 15.562 1.00 55.94 149 PRO A CA 1
ATOM 1045 C C . PRO A 1 149 ? 66.626 -16.455 16.530 1.00 55.94 149 PRO A C 1
ATOM 1047 O O . PRO A 1 149 ? 67.649 -15.873 16.102 1.00 55.94 149 PRO A O 1
#